Protein AF-A0A961KEZ0-F1 (afdb_monomer_lite)

Sequence (103 aa):
IHHGRDASGPTEAGQAYGRRVRRALGRLDTALAGLAPRLVLTATRAQLTALIAVRDAENFTLAAQRLGLSQPTVHRAVTQLESEAGRPLFHRMGKRMQPARAA

Foldseek 3Di:
DDPDDDPPDDDPVRVVVVVVVVVVLVVVCVVQVQLPNCCNPPPDPLLVLLVVLCQVVQALCSSCVVVVHDSVSSVVSPVVSCVSSVHHQWDDDDRGIHGDDDD

Secondary structure (DSSP, 8-state):
--------PPPHHHHHHHHHHHHHHHHHHHHHHHH-TTHHHH--HHHHHHHHHHHHHSSHHHHHHHHTS-HHHHHHHHHHHHHHHTS-SEEEETTEEEE-S--

Radius of gyration: 19.45 Å; chains: 1; bounding box: 61×30×45 Å

Structure (mmCIF, N/CA/C/O backbone):
data_AF-A0A961KEZ0-F1
#
_entry.id   AF-A0A961KEZ0-F1
#
loop_
_atom_site.group_PDB
_atom_site.id
_atom_site.type_symbol
_atom_site.label_atom_id
_atom_site.label_alt_id
_atom_site.label_comp_id
_atom_site.label_asym_id
_atom_site.label_entity_id
_atom_site.label_seq_id
_atom_site.pdbx_PDB_ins_code
_atom_site.Cartn_x
_atom_site.Cartn_y
_atom_site.Cartn_z
_atom_site.occupancy
_atom_site.B_iso_or_equiv
_atom_site.auth_seq_id
_atom_site.auth_comp_id
_atom_site.auth_asym_id
_atom_site.auth_atom_id
_atom_site.pdbx_PDB_model_num
ATOM 1 N N . ILE A 1 1 ? 39.141 -15.650 -32.666 1.00 52.81 1 ILE A N 1
ATOM 2 C CA . ILE A 1 1 ? 39.111 -14.251 -32.167 1.00 52.81 1 ILE A CA 1
ATOM 3 C C . ILE A 1 1 ? 38.208 -13.501 -33.152 1.00 52.81 1 ILE A C 1
ATOM 5 O O . ILE A 1 1 ? 38.595 -13.409 -34.301 1.00 52.81 1 ILE A O 1
ATOM 9 N N . HIS A 1 2 ? 36.924 -13.222 -32.920 1.00 43.59 2 HIS A N 1
ATOM 10 C CA . HIS A 1 2 ? 36.306 -12.433 -31.855 1.00 43.59 2 HIS A CA 1
ATOM 11 C C . HIS A 1 2 ? 34.846 -12.877 -31.616 1.00 43.59 2 HIS A C 1
ATOM 13 O O . HIS A 1 2 ? 34.032 -12.835 -32.533 1.00 43.59 2 HIS A O 1
ATOM 19 N N . HIS A 1 3 ? 34.496 -13.225 -30.376 1.00 50.06 3 HIS A N 1
ATOM 20 C CA . HIS A 1 3 ? 33.119 -13.102 -29.891 1.00 50.06 3 HIS A CA 1
ATOM 21 C C . HIS A 1 3 ? 32.912 -11.638 -29.500 1.00 50.06 3 HIS A C 1
ATOM 23 O O . HIS A 1 3 ? 33.542 -11.151 -28.563 1.00 50.06 3 HIS A O 1
ATOM 29 N N . GLY A 1 4 ? 32.114 -10.914 -30.280 1.00 53.59 4 GLY A N 1
ATOM 30 C CA . GLY A 1 4 ? 32.061 -9.458 -30.233 1.00 53.59 4 GLY A CA 1
ATOM 31 C C . GLY A 1 4 ? 30.644 -8.911 -30.227 1.00 53.59 4 GLY A C 1
ATOM 32 O O . GLY A 1 4 ? 30.249 -8.270 -31.188 1.00 53.59 4 GLY A O 1
ATOM 33 N N . ARG A 1 5 ? 29.970 -9.077 -29.082 1.00 57.88 5 ARG A N 1
ATOM 34 C CA . ARG A 1 5 ? 28.945 -8.161 -28.555 1.00 57.88 5 ARG A CA 1
ATOM 35 C C . ARG A 1 5 ? 27.572 -8.219 -29.249 1.00 57.88 5 ARG A C 1
ATOM 37 O O . ARG A 1 5 ? 27.212 -7.326 -30.009 1.00 57.88 5 ARG A O 1
ATOM 44 N N . ASP A 1 6 ? 26.759 -9.202 -28.857 1.00 55.81 6 ASP A N 1
ATOM 45 C CA . ASP A 1 6 ? 25.304 -9.118 -29.020 1.00 55.81 6 ASP A CA 1
ATOM 46 C C . ASP A 1 6 ? 24.817 -7.848 -28.313 1.00 55.81 6 ASP A C 1
ATOM 48 O O . ASP A 1 6 ? 24.987 -7.678 -27.099 1.00 55.81 6 ASP A O 1
ATOM 52 N N . ALA A 1 7 ? 24.274 -6.914 -29.092 1.00 60.69 7 ALA A N 1
ATOM 53 C CA . ALA A 1 7 ? 23.732 -5.650 -28.621 1.00 60.69 7 ALA A CA 1
ATOM 54 C C . ALA A 1 7 ? 22.597 -5.918 -27.620 1.00 6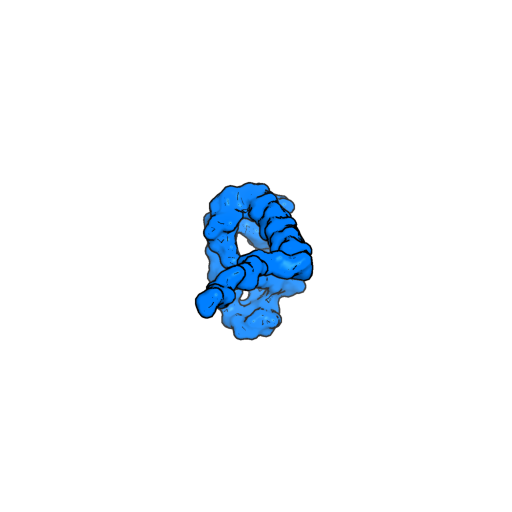0.69 7 ALA A C 1
ATOM 56 O O . ALA A 1 7 ? 21.439 -6.082 -27.991 1.00 60.69 7 ALA A O 1
ATOM 57 N N . SER A 1 8 ? 22.933 -5.989 -26.333 1.00 72.06 8 SER A N 1
ATOM 58 C CA . SER A 1 8 ? 21.979 -6.297 -25.267 1.00 72.06 8 SER A CA 1
ATOM 59 C C . SER A 1 8 ? 21.201 -5.039 -24.881 1.00 72.06 8 SER A C 1
ATOM 61 O O . SER A 1 8 ? 21.392 -4.459 -23.815 1.00 72.06 8 SER A O 1
ATOM 63 N N . GLY A 1 9 ? 20.352 -4.580 -25.800 1.00 77.00 9 GLY A N 1
ATOM 64 C CA . GLY A 1 9 ? 19.310 -3.592 -25.546 1.00 77.00 9 GLY A CA 1
ATOM 65 C C . GLY A 1 9 ? 17.959 -4.276 -25.298 1.00 77.00 9 GLY A C 1
ATOM 66 O O . GLY A 1 9 ? 17.746 -5.401 -25.754 1.00 77.00 9 GLY A O 1
ATOM 67 N N . PRO A 1 10 ? 17.017 -3.629 -24.586 1.00 84.06 10 PRO A N 1
ATOM 68 C CA . PRO A 1 10 ? 15.671 -4.165 -24.441 1.00 84.06 10 PRO A CA 1
ATOM 69 C C . PRO A 1 10 ? 15.018 -4.339 -25.815 1.00 84.06 10 PRO A C 1
ATOM 71 O O . PRO A 1 10 ? 15.058 -3.434 -26.656 1.00 84.06 10 PRO A O 1
ATOM 74 N N . THR A 1 11 ? 14.371 -5.490 -26.007 1.00 94.38 11 THR A N 1
ATOM 75 C CA . THR A 1 11 ? 13.565 -5.790 -27.197 1.00 94.38 11 THR A CA 1
ATOM 76 C C . THR A 1 11 ? 12.479 -4.732 -27.403 1.00 94.38 11 THR A C 1
ATOM 78 O O . THR A 1 11 ? 12.108 -4.014 -26.471 1.00 94.38 11 THR A O 1
ATOM 81 N N . GLU A 1 12 ? 11.903 -4.654 -28.601 1.00 90.56 12 GLU A N 1
ATOM 82 C CA . GLU A 1 12 ? 10.782 -3.747 -28.879 1.00 90.56 12 GLU A CA 1
ATOM 83 C C . GLU A 1 12 ? 9.617 -3.942 -27.887 1.00 90.56 12 GLU A C 1
ATOM 85 O O . GLU A 1 12 ? 9.085 -2.972 -27.335 1.00 90.56 12 GLU A O 1
ATOM 90 N N . ALA A 1 13 ? 9.289 -5.201 -27.570 1.00 91.94 13 ALA A N 1
ATOM 91 C CA . ALA A 1 13 ? 8.306 -5.552 -26.549 1.00 91.94 13 ALA A CA 1
ATOM 92 C C . ALA A 1 13 ? 8.717 -5.050 -25.153 1.00 91.94 13 ALA A C 1
ATOM 94 O O . ALA A 1 13 ? 7.898 -4.466 -24.438 1.00 91.94 13 ALA A O 1
ATOM 95 N N . GLY A 1 14 ? 9.993 -5.203 -24.780 1.00 94.12 14 GLY A N 1
ATOM 96 C CA . GLY A 1 14 ? 10.543 -4.677 -23.529 1.00 94.12 14 GLY A CA 1
ATOM 97 C C . GLY A 1 14 ? 10.449 -3.151 -23.438 1.00 94.12 14 GLY A C 1
ATOM 98 O O . GLY A 1 14 ? 10.048 -2.610 -22.407 1.00 94.12 14 GLY A O 1
ATOM 99 N N . GLN A 1 15 ? 10.720 -2.440 -24.533 1.00 95.69 15 GLN A N 1
ATOM 100 C CA . GLN A 1 15 ? 10.569 -0.986 -24.600 1.00 95.69 15 GLN A CA 1
ATOM 101 C C . GLN A 1 15 ? 9.100 -0.559 -24.494 1.00 95.69 15 GLN A C 1
ATOM 103 O O . GLN A 1 15 ? 8.779 0.376 -23.756 1.00 95.69 15 GLN A O 1
ATOM 108 N N . ALA A 1 16 ? 8.193 -1.248 -25.192 1.00 94.88 16 ALA A N 1
ATOM 109 C CA . ALA A 1 16 ? 6.758 -0.989 -25.121 1.00 94.88 16 ALA A CA 1
ATOM 110 C C . ALA A 1 16 ? 6.207 -1.218 -23.705 1.00 94.88 16 ALA A C 1
ATOM 112 O O . ALA A 1 16 ? 5.468 -0.375 -23.184 1.00 94.88 16 ALA A O 1
ATOM 113 N N . TYR A 1 17 ? 6.611 -2.309 -23.053 1.00 95.56 17 TYR A N 1
ATOM 114 C CA . TYR A 1 17 ? 6.258 -2.588 -21.665 1.00 95.56 17 TYR A CA 1
ATOM 115 C C . TYR A 1 17 ? 6.834 -1.531 -20.715 1.00 95.56 17 TYR A C 1
ATOM 117 O O . TYR A 1 17 ? 6.096 -0.948 -19.921 1.00 95.56 17 TYR A O 1
ATOM 125 N N . GLY A 1 18 ? 8.111 -1.172 -20.866 1.00 96.50 18 GLY A N 1
ATOM 126 C CA . GLY A 1 18 ? 8.756 -0.127 -20.068 1.00 96.50 18 GLY A CA 1
ATOM 127 C C . GLY A 1 18 ? 8.095 1.251 -20.211 1.00 96.50 18 GLY A C 1
ATOM 128 O O . GLY A 1 18 ? 7.995 1.992 -19.231 1.00 96.50 18 GLY A O 1
ATOM 129 N N . ARG A 1 19 ? 7.589 1.607 -21.403 1.00 96.81 19 ARG A N 1
ATOM 130 C CA . ARG A 1 19 ? 6.763 2.818 -21.595 1.00 96.81 19 ARG A CA 1
ATOM 131 C C . ARG A 1 19 ? 5.439 2.724 -20.832 1.00 96.81 19 ARG A C 1
ATOM 133 O O . ARG A 1 19 ? 5.031 3.698 -20.202 1.00 96.81 19 ARG A O 1
ATOM 140 N N . ARG A 1 20 ? 4.772 1.563 -20.856 1.00 96.81 20 ARG A N 1
ATOM 141 C CA . ARG A 1 20 ? 3.511 1.344 -20.124 1.00 96.81 20 ARG A CA 1
ATOM 142 C C . ARG A 1 20 ? 3.704 1.438 -18.611 1.00 96.81 20 ARG A C 1
ATOM 144 O O . ARG A 1 20 ? 2.912 2.129 -17.973 1.00 96.81 20 ARG A O 1
ATOM 151 N N . VAL A 1 21 ? 4.749 0.811 -18.067 1.00 96.81 21 VAL A N 1
ATOM 152 C CA . VAL A 1 21 ? 5.071 0.844 -16.630 1.00 96.81 21 VAL A CA 1
ATOM 153 C C . VAL A 1 21 ? 5.405 2.264 -16.179 1.00 96.81 21 VAL A C 1
ATOM 155 O O . VAL A 1 21 ? 4.778 2.749 -15.244 1.00 96.81 21 VAL A O 1
ATOM 158 N N . ARG A 1 22 ? 6.292 2.982 -16.886 1.00 96.81 22 ARG A N 1
ATOM 159 C CA . ARG A 1 22 ? 6.601 4.390 -16.562 1.00 96.81 22 ARG A CA 1
ATOM 160 C C . ARG A 1 22 ? 5.360 5.274 -16.561 1.00 96.81 22 ARG A C 1
ATOM 162 O O . ARG A 1 22 ? 5.181 6.083 -15.662 1.00 96.81 22 ARG A O 1
ATOM 169 N N . ARG A 1 23 ? 4.467 5.090 -17.536 1.00 97.12 23 ARG A N 1
ATOM 170 C CA . ARG A 1 23 ? 3.201 5.829 -17.589 1.00 97.12 23 ARG A CA 1
ATOM 171 C C . ARG A 1 23 ? 2.269 5.475 -16.425 1.00 97.12 23 ARG A C 1
ATOM 173 O O . ARG A 1 23 ? 1.527 6.336 -15.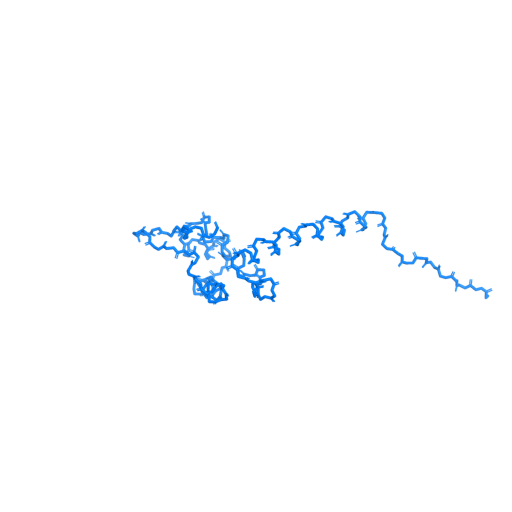970 1.00 97.12 23 ARG A O 1
ATOM 180 N N . ALA A 1 24 ? 2.249 4.221 -15.977 1.00 95.50 24 ALA A N 1
ATOM 181 C CA . ALA A 1 24 ? 1.462 3.812 -14.815 1.00 95.50 24 ALA A CA 1
ATOM 182 C C . ALA A 1 24 ? 2.009 4.438 -13.523 1.00 95.50 24 ALA A C 1
ATOM 184 O O . ALA A 1 24 ? 1.234 5.032 -12.779 1.00 95.50 24 ALA A O 1
ATOM 185 N N . LEU A 1 25 ? 3.329 4.381 -13.319 1.00 94.75 25 LEU A N 1
ATOM 186 C CA . LEU A 1 25 ? 3.996 5.017 -12.180 1.00 94.75 25 LEU A CA 1
ATOM 187 C C . LEU A 1 25 ? 3.786 6.534 -12.182 1.00 94.75 25 LEU A C 1
ATOM 189 O O . LEU A 1 25 ? 3.323 7.064 -11.189 1.00 94.75 25 LEU A O 1
ATOM 193 N N . GLY A 1 26 ? 3.944 7.217 -13.321 1.00 96.00 26 GLY A N 1
ATOM 194 C CA . GLY A 1 26 ? 3.715 8.667 -13.391 1.00 96.00 26 GLY A CA 1
ATOM 195 C C . GLY A 1 26 ? 2.286 9.100 -13.023 1.00 96.00 26 GLY A C 1
ATOM 196 O O . GLY A 1 26 ? 2.083 10.178 -12.464 1.00 96.00 26 GLY A O 1
ATOM 197 N N . ARG A 1 27 ? 1.276 8.256 -13.289 1.00 95.12 27 ARG A N 1
ATOM 198 C CA . ARG A 1 27 ? -0.101 8.502 -12.817 1.00 95.12 27 ARG A CA 1
ATOM 199 C C . ARG A 1 27 ? -0.227 8.335 -11.308 1.00 95.12 27 ARG A C 1
ATOM 201 O O . ARG A 1 27 ? -0.922 9.128 -10.681 1.00 95.12 27 ARG A O 1
ATOM 208 N N . LEU A 1 28 ? 0.425 7.316 -10.750 1.00 93.62 28 LEU A N 1
ATOM 209 C CA . LEU A 1 28 ? 0.474 7.104 -9.309 1.00 93.62 28 LEU A CA 1
ATOM 210 C C . LEU A 1 28 ? 1.187 8.275 -8.622 1.00 93.62 28 LEU A C 1
ATOM 212 O O . LEU A 1 28 ? 0.627 8.845 -7.696 1.00 93.62 28 LEU A O 1
ATOM 216 N N . ASP A 1 29 ? 2.341 8.698 -9.136 1.00 95.44 29 ASP A N 1
ATOM 217 C CA . ASP A 1 29 ? 3.123 9.815 -8.598 1.00 95.44 29 ASP A CA 1
ATOM 218 C C . ASP A 1 29 ? 2.311 11.111 -8.587 1.00 95.44 29 ASP A C 1
ATOM 220 O O . ASP A 1 29 ? 2.290 11.820 -7.587 1.00 95.44 29 ASP A O 1
ATOM 224 N N . THR A 1 30 ? 1.578 11.392 -9.670 1.00 95.56 30 THR A N 1
ATOM 225 C CA . THR A 1 30 ? 0.709 12.576 -9.760 1.00 95.56 30 THR A CA 1
ATOM 226 C C . THR A 1 30 ? -0.400 12.535 -8.703 1.00 95.56 30 THR A C 1
ATOM 228 O O . THR A 1 30 ? -0.635 13.529 -8.017 1.00 95.56 30 THR A O 1
ATOM 231 N N . ALA A 1 31 ? -1.066 11.388 -8.536 1.00 92.38 31 ALA A N 1
ATOM 232 C CA . ALA A 1 31 ? -2.123 11.226 -7.537 1.00 92.38 31 ALA A CA 1
ATOM 233 C C . ALA A 1 31 ? -1.583 11.326 -6.098 1.00 92.38 31 ALA A C 1
ATOM 235 O O . ALA A 1 31 ? -2.171 12.005 -5.258 1.00 92.38 31 ALA A O 1
ATOM 236 N N . LEU A 1 32 ? -0.443 10.688 -5.816 1.00 94.00 32 LEU A N 1
ATOM 237 C CA . LEU A 1 32 ? 0.194 10.723 -4.500 1.00 94.00 32 LEU A CA 1
ATOM 238 C C . LEU A 1 32 ? 0.709 12.123 -4.160 1.00 94.00 32 LEU A C 1
ATOM 240 O O . LEU A 1 32 ? 0.471 12.591 -3.051 1.00 94.00 32 LEU A O 1
ATOM 244 N N . ALA A 1 33 ? 1.340 12.822 -5.107 1.00 93.38 33 ALA A N 1
ATOM 245 C CA . ALA A 1 33 ? 1.808 14.192 -4.910 1.00 93.38 33 ALA A CA 1
ATOM 246 C C . ALA A 1 33 ? 0.658 15.166 -4.610 1.00 93.38 33 ALA A C 1
ATOM 248 O O . ALA A 1 33 ? 0.826 16.053 -3.773 1.00 93.38 33 ALA A O 1
ATOM 249 N N . GLY A 1 34 ? -0.511 14.972 -5.236 1.00 90.56 34 GLY A N 1
ATOM 250 C CA . GLY A 1 34 ? -1.721 15.747 -4.945 1.00 90.56 34 GLY A CA 1
ATOM 251 C C . GLY A 1 34 ? -2.237 15.569 -3.510 1.00 90.56 34 GLY A C 1
ATOM 252 O O . GLY A 1 34 ? -2.777 16.507 -2.926 1.00 90.56 34 GLY A O 1
ATOM 253 N N . LEU A 1 35 ? -2.021 14.393 -2.909 1.00 89.38 35 LEU A N 1
ATOM 254 C CA . LEU A 1 35 ? -2.351 14.120 -1.506 1.00 89.38 35 LEU A CA 1
ATOM 255 C C . LEU A 1 35 ? -1.268 14.633 -0.548 1.00 89.38 35 LEU A C 1
ATOM 257 O O . LEU A 1 35 ? -1.564 15.374 0.392 1.00 89.38 35 LEU A O 1
ATOM 261 N N . ALA A 1 36 ? -0.021 14.221 -0.762 1.00 92.06 36 ALA A N 1
ATOM 262 C CA . ALA A 1 36 ? 1.149 14.696 -0.036 1.00 92.06 36 ALA A CA 1
ATOM 263 C C . ALA A 1 36 ? 2.429 14.353 -0.825 1.00 92.06 36 ALA A C 1
ATOM 265 O O . ALA A 1 36 ? 2.663 13.175 -1.100 1.00 92.06 36 ALA A O 1
ATOM 266 N N . PRO A 1 37 ? 3.331 15.318 -1.099 1.00 91.94 37 PRO A N 1
ATOM 267 C CA . PRO A 1 37 ? 4.549 15.076 -1.883 1.00 91.94 37 PRO A CA 1
ATOM 268 C C . PRO A 1 37 ? 5.420 13.918 -1.377 1.00 91.94 37 PRO A C 1
ATOM 270 O O . PRO A 1 37 ? 6.026 13.202 -2.169 1.00 91.94 37 PRO A O 1
ATOM 273 N N . ARG A 1 38 ? 5.451 13.693 -0.057 1.00 91.88 38 ARG A N 1
ATOM 274 C CA . ARG A 1 38 ? 6.245 12.618 0.553 1.00 91.88 38 ARG A CA 1
ATOM 275 C C . ARG A 1 38 ? 5.756 11.213 0.189 1.00 91.88 38 ARG A C 1
ATOM 277 O O . ARG A 1 38 ? 6.576 10.308 0.111 1.00 91.88 38 ARG A O 1
ATOM 284 N N . LEU A 1 39 ? 4.461 11.043 -0.102 1.00 94.19 39 LEU A N 1
ATOM 285 C CA . LEU A 1 39 ? 3.876 9.739 -0.426 1.00 94.19 39 LEU A CA 1
ATOM 286 C C . LEU A 1 39 ? 4.461 9.128 -1.699 1.00 94.19 39 LEU A C 1
ATOM 288 O O . LEU A 1 39 ? 4.520 7.909 -1.800 1.00 94.19 39 LEU A O 1
ATOM 292 N N . VAL A 1 40 ? 4.942 9.951 -2.636 1.00 95.00 40 VAL A N 1
ATOM 293 C CA . VAL A 1 40 ? 5.665 9.483 -3.832 1.00 95.00 40 VAL A CA 1
ATOM 294 C C . VAL A 1 40 ? 6.887 8.634 -3.451 1.00 95.00 40 VAL A C 1
ATOM 296 O O . VAL A 1 40 ? 7.255 7.714 -4.173 1.00 95.00 40 VAL A O 1
ATOM 299 N N . LEU A 1 41 ? 7.506 8.925 -2.303 1.00 93.81 41 LEU A N 1
ATOM 300 C CA . LEU A 1 41 ? 8.725 8.268 -1.834 1.00 93.81 41 LEU A CA 1
ATOM 301 C C . LEU A 1 41 ? 8.466 7.198 -0.767 1.00 93.81 41 LEU A C 1
ATOM 303 O O . LEU A 1 41 ? 9.298 6.311 -0.589 1.00 93.81 41 LEU A O 1
ATOM 307 N N . THR A 1 42 ? 7.354 7.292 -0.037 1.00 94.69 42 THR A N 1
ATOM 308 C CA . THR A 1 42 ? 7.113 6.477 1.163 1.00 94.69 42 THR A CA 1
ATOM 309 C C . THR A 1 42 ? 6.000 5.447 0.996 1.00 94.69 42 THR A C 1
ATOM 311 O O . THR A 1 42 ? 6.048 4.400 1.643 1.00 94.69 42 THR A O 1
ATOM 314 N N . ALA A 1 43 ? 5.040 5.678 0.091 1.00 95.38 43 ALA A N 1
ATOM 315 C CA . ALA A 1 43 ? 3.910 4.777 -0.079 1.00 95.38 43 ALA A CA 1
ATOM 316 C C . ALA A 1 43 ? 4.356 3.415 -0.629 1.00 95.38 43 ALA A C 1
ATOM 318 O O . ALA A 1 43 ? 4.935 3.284 -1.708 1.00 95.38 43 ALA A O 1
ATOM 319 N N . THR A 1 44 ? 4.016 2.361 0.101 1.00 95.69 44 THR A N 1
ATOM 320 C CA . THR A 1 44 ? 4.336 0.982 -0.265 1.00 95.69 44 THR A CA 1
ATOM 321 C C . THR A 1 44 ? 3.157 0.296 -0.945 1.00 95.69 44 THR A C 1
ATOM 323 O O . THR A 1 44 ? 1.985 0.583 -0.684 1.00 95.69 44 THR A O 1
ATOM 326 N N . ARG A 1 45 ? 3.451 -0.728 -1.756 1.00 95.56 45 ARG A N 1
ATOM 327 C CA . ARG A 1 45 ? 2.421 -1.598 -2.346 1.00 95.56 45 ARG A CA 1
ATOM 328 C C . ARG A 1 45 ? 1.464 -2.159 -1.289 1.00 95.56 45 ARG A C 1
ATOM 330 O O . ARG A 1 45 ? 0.267 -2.239 -1.553 1.00 95.56 45 ARG A O 1
ATOM 337 N N . ALA A 1 46 ? 1.969 -2.552 -0.119 1.00 96.00 46 ALA A N 1
ATOM 338 C CA . ALA A 1 46 ? 1.150 -3.117 0.950 1.00 96.00 46 ALA A CA 1
ATOM 339 C C . ALA A 1 46 ? 0.130 -2.100 1.488 1.00 96.00 46 ALA A C 1
ATOM 341 O O . ALA A 1 46 ? -1.044 -2.435 1.628 1.00 96.00 46 ALA A O 1
ATOM 342 N N . GLN A 1 47 ? 0.553 -0.853 1.712 1.00 96.62 47 GLN A N 1
ATOM 343 C CA . GLN A 1 47 ? -0.327 0.229 2.163 1.00 96.62 47 GLN A CA 1
ATOM 344 C C . GLN A 1 47 ? -1.385 0.579 1.110 1.00 96.62 47 GLN A C 1
ATOM 346 O O . GLN A 1 47 ? -2.565 0.661 1.440 1.00 96.62 47 GLN A O 1
ATOM 351 N N . LEU A 1 48 ? -0.999 0.698 -0.165 1.00 96.00 48 LEU A N 1
ATOM 352 C CA . LEU A 1 48 ? -1.942 0.968 -1.259 1.00 96.00 48 LEU A CA 1
ATOM 353 C C . LEU A 1 48 ? -2.942 -0.182 -1.456 1.00 96.00 48 LEU A C 1
ATOM 355 O O . LEU A 1 48 ? -4.126 0.048 -1.687 1.00 96.00 48 LEU A O 1
ATOM 359 N N . THR A 1 49 ? -2.486 -1.428 -1.313 1.00 97.44 49 THR A N 1
ATOM 360 C CA . THR A 1 49 ? -3.355 -2.613 -1.392 1.00 97.44 49 THR A CA 1
ATOM 361 C C . THR A 1 49 ? -4.352 -2.641 -0.231 1.00 97.44 49 THR A C 1
ATOM 363 O O . THR A 1 49 ? -5.537 -2.891 -0.444 1.00 97.44 49 THR A O 1
ATOM 366 N N . ALA A 1 50 ? -3.897 -2.341 0.990 1.00 97.44 50 ALA A N 1
ATOM 367 C CA . ALA A 1 50 ? -4.760 -2.230 2.163 1.00 97.44 50 ALA A CA 1
ATOM 368 C C . ALA A 1 50 ? -5.795 -1.105 2.003 1.00 97.44 50 ALA A C 1
ATOM 370 O O . ALA A 1 50 ? -6.975 -1.328 2.263 1.00 97.44 50 ALA A O 1
ATOM 371 N N . LEU A 1 51 ? -5.372 0.066 1.514 1.00 95.69 51 LEU A N 1
ATOM 372 C CA . LEU A 1 51 ? -6.243 1.203 1.212 1.00 95.69 51 LEU A CA 1
ATOM 373 C C . LEU A 1 51 ? -7.374 0.799 0.252 1.00 95.69 51 LEU A C 1
ATOM 375 O O . LEU A 1 51 ? -8.543 1.024 0.558 1.00 95.69 51 LEU A O 1
ATOM 379 N N . ILE A 1 52 ? -7.038 0.164 -0.877 1.00 96.25 52 ILE A N 1
ATOM 380 C CA . ILE A 1 52 ? -8.018 -0.300 -1.872 1.00 96.25 52 ILE A CA 1
ATOM 381 C C . ILE A 1 52 ? -8.988 -1.306 -1.244 1.00 96.25 52 ILE A C 1
ATOM 383 O O . ILE A 1 52 ? -10.201 -1.132 -1.336 1.00 96.25 52 ILE A O 1
ATOM 387 N N . ALA A 1 53 ? -8.472 -2.316 -0.538 1.00 97.19 53 ALA A N 1
ATOM 388 C CA . ALA A 1 53 ? -9.305 -3.346 0.077 1.00 97.19 53 ALA A CA 1
ATOM 389 C C . ALA A 1 53 ? -10.285 -2.770 1.110 1.00 97.19 53 ALA A C 1
ATOM 391 O O . ALA A 1 53 ? -11.440 -3.191 1.168 1.00 97.19 53 ALA A O 1
ATOM 392 N N . VAL A 1 54 ? -9.841 -1.801 1.912 1.00 96.44 54 VAL A N 1
ATOM 393 C CA . VAL A 1 54 ? -10.676 -1.121 2.908 1.00 96.44 54 VAL A CA 1
ATOM 394 C C . VAL A 1 54 ? -11.718 -0.231 2.242 1.00 96.44 54 VAL A C 1
ATOM 396 O O . VAL A 1 54 ? -12.872 -0.251 2.665 1.00 96.44 54 VAL A O 1
ATOM 399 N N . ARG A 1 55 ? -11.356 0.488 1.174 1.00 95.56 55 ARG A N 1
ATOM 400 C CA . ARG A 1 55 ? -12.307 1.269 0.373 1.00 95.56 55 ARG A CA 1
ATOM 401 C C . ARG A 1 55 ? -13.391 0.379 -0.236 1.00 95.56 55 ARG A C 1
ATOM 403 O O . ARG A 1 55 ? -14.557 0.744 -0.185 1.00 95.56 55 ARG A O 1
ATOM 410 N N . ASP A 1 56 ? -13.022 -0.778 -0.778 1.00 95.62 56 ASP A N 1
ATOM 411 C CA . ASP A 1 56 ? -13.956 -1.692 -1.451 1.00 95.62 56 ASP A CA 1
ATOM 412 C C . ASP A 1 56 ? -14.801 -2.530 -0.479 1.00 95.62 56 ASP A C 1
ATOM 414 O O . ASP A 1 56 ? -15.831 -3.093 -0.856 1.00 95.62 56 ASP A O 1
ATOM 418 N N . ALA A 1 57 ? -14.338 -2.710 0.757 1.00 95.19 57 ALA A N 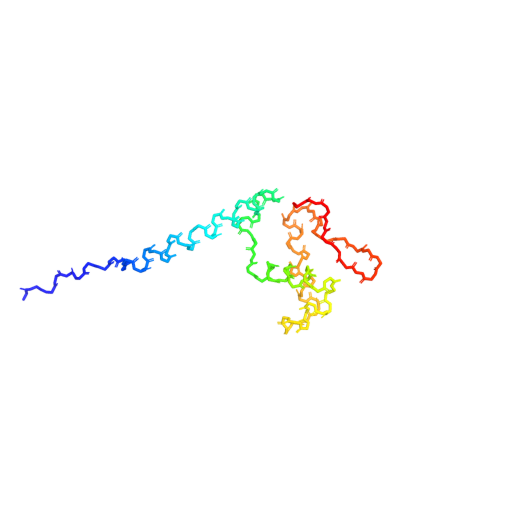1
ATOM 419 C CA . ALA A 1 57 ? -15.053 -3.457 1.790 1.00 95.19 57 ALA A CA 1
ATOM 420 C C . ALA A 1 57 ? -15.862 -2.554 2.729 1.00 95.19 57 ALA A C 1
ATOM 422 O O . ALA A 1 57 ? -16.757 -3.045 3.415 1.00 95.19 57 ALA A O 1
ATOM 423 N N . GLU A 1 58 ? -15.497 -1.272 2.822 1.00 94.69 58 GLU A N 1
ATOM 424 C CA . GLU A 1 58 ? -15.990 -0.300 3.807 1.00 94.69 58 GLU A CA 1
ATOM 425 C C . GLU A 1 58 ? -15.903 -0.799 5.266 1.00 94.69 58 GLU A C 1
ATOM 427 O O . GLU A 1 58 ? -16.607 -0.320 6.162 1.00 94.69 58 GLU A O 1
ATOM 432 N N . ASN A 1 59 ? -15.041 -1.793 5.508 1.00 93.69 59 ASN A N 1
ATOM 433 C CA . ASN A 1 59 ? -14.892 -2.511 6.767 1.00 93.69 59 ASN A CA 1
ATOM 434 C C . ASN A 1 59 ? -13.501 -3.169 6.844 1.00 93.69 59 ASN A C 1
ATOM 436 O O . ASN A 1 59 ? -13.150 -4.000 6.004 1.00 93.69 59 ASN A O 1
ATOM 440 N N . PHE A 1 60 ? -12.723 -2.841 7.882 1.00 95.00 60 PHE A N 1
ATOM 441 C CA . PHE A 1 60 ? -11.372 -3.383 8.087 1.00 95.00 60 PHE A CA 1
ATOM 442 C C . PHE A 1 60 ? -11.325 -4.904 8.253 1.00 95.00 60 PHE A C 1
ATOM 444 O O . PHE A 1 60 ? -10.393 -5.538 7.766 1.00 95.00 60 PHE A O 1
ATOM 451 N N . THR A 1 61 ? -12.298 -5.498 8.943 1.00 96.19 61 THR A N 1
ATOM 452 C CA . THR A 1 61 ? -12.349 -6.947 9.167 1.00 96.19 61 THR A CA 1
ATOM 453 C C . THR A 1 61 ? -12.577 -7.678 7.847 1.00 96.19 61 THR A C 1
ATOM 455 O O . THR A 1 61 ? -11.845 -8.613 7.532 1.00 96.19 61 THR A O 1
ATOM 458 N N . LEU A 1 62 ? -13.526 -7.208 7.031 1.00 96.81 62 LEU A N 1
ATOM 459 C CA . LEU A 1 62 ? -13.784 -7.785 5.710 1.00 96.81 62 LEU A CA 1
ATOM 460 C C . LEU A 1 62 ? -12.602 -7.564 4.751 1.00 96.81 62 LEU A C 1
ATOM 462 O O . LEU A 1 62 ? -12.233 -8.472 4.010 1.00 96.81 62 LEU A O 1
ATOM 466 N N . ALA A 1 63 ? -11.968 -6.389 4.786 1.00 97.56 63 ALA A N 1
ATOM 467 C CA . ALA A 1 63 ? -10.758 -6.120 4.009 1.00 97.56 63 ALA A CA 1
ATOM 468 C C . ALA A 1 63 ? -9.612 -7.073 4.385 1.00 97.56 63 ALA A C 1
ATOM 470 O O . ALA A 1 63 ? -8.957 -7.631 3.509 1.00 97.56 63 ALA A O 1
ATOM 471 N N . ALA A 1 64 ? -9.400 -7.307 5.681 1.00 98.00 64 ALA A N 1
ATOM 472 C CA . ALA A 1 64 ? -8.384 -8.228 6.176 1.00 98.00 64 ALA A CA 1
ATOM 473 C C . ALA A 1 64 ? -8.643 -9.673 5.736 1.00 98.00 64 ALA A C 1
ATOM 475 O O . ALA A 1 64 ? -7.728 -10.326 5.242 1.00 98.00 64 ALA A O 1
ATOM 476 N N . GLN A 1 65 ? -9.898 -10.128 5.801 1.00 98.12 65 GLN A N 1
ATOM 477 C CA . GLN A 1 65 ? -10.298 -11.436 5.277 1.00 98.12 65 GLN A CA 1
ATOM 478 C C . GLN A 1 65 ? -10.017 -11.564 3.773 1.00 98.12 65 GLN A C 1
ATOM 480 O O . GLN A 1 65 ? -9.417 -12.550 3.354 1.00 98.12 65 GLN A O 1
ATOM 485 N N . ARG A 1 66 ? -10.375 -10.553 2.965 1.00 97.62 66 ARG A N 1
ATOM 486 C CA . ARG A 1 66 ? -10.107 -10.540 1.512 1.00 97.62 66 ARG A CA 1
ATOM 487 C C . ARG A 1 66 ? -8.615 -10.584 1.178 1.00 97.62 66 ARG A C 1
ATOM 489 O O . ARG A 1 66 ? -8.244 -11.133 0.147 1.00 97.62 66 ARG A O 1
ATOM 496 N N . LEU A 1 67 ? -7.773 -10.003 2.031 1.00 97.88 67 LEU A N 1
ATOM 497 C CA . LEU A 1 67 ? -6.320 -9.987 1.855 1.00 97.88 67 LEU A CA 1
ATOM 498 C C . LEU A 1 67 ? -5.609 -11.198 2.479 1.00 97.88 67 LEU A C 1
ATOM 500 O O . LEU A 1 67 ? -4.402 -11.329 2.298 1.00 97.88 67 LEU A O 1
ATOM 504 N N . GLY A 1 68 ? -6.314 -12.060 3.221 1.00 98.12 68 GLY A N 1
ATOM 505 C CA . GLY A 1 68 ? -5.687 -13.142 3.988 1.00 98.12 68 GLY A CA 1
ATOM 506 C C . GLY A 1 68 ? -4.763 -12.631 5.102 1.00 98.12 68 GLY A C 1
ATOM 507 O O . GLY A 1 68 ? -3.760 -13.264 5.419 1.00 98.12 68 GLY A O 1
ATOM 508 N N . LEU A 1 69 ? -5.068 -11.462 5.672 1.00 98.06 69 LEU A N 1
ATOM 509 C CA . LEU A 1 69 ? -4.275 -10.796 6.708 1.00 98.06 69 LEU A CA 1
ATOM 510 C C . LEU A 1 69 ? -5.071 -10.648 8.008 1.00 98.06 69 LEU A C 1
ATOM 512 O O . LEU A 1 69 ? -6.292 -10.785 8.042 1.00 98.06 69 LEU A O 1
ATOM 516 N N . SER A 1 70 ? -4.375 -10.300 9.091 1.00 98.25 70 SER A N 1
ATOM 517 C CA . SER A 1 70 ? -5.034 -9.888 10.332 1.00 98.25 70 SER A CA 1
ATOM 518 C C . SER A 1 70 ? -5.604 -8.467 10.210 1.00 98.25 70 SER A C 1
ATOM 520 O O . SER A 1 70 ? -5.022 -7.605 9.541 1.00 98.25 70 SER A O 1
ATOM 522 N N . GLN A 1 71 ? -6.716 -8.182 10.898 1.00 97.62 71 GLN A N 1
ATOM 523 C CA . GLN A 1 71 ? -7.274 -6.825 10.952 1.00 97.62 71 GLN A CA 1
ATOM 524 C C . GLN A 1 71 ? -6.256 -5.783 11.471 1.00 97.62 71 GLN A C 1
ATOM 526 O O . GLN A 1 71 ? -6.143 -4.732 10.835 1.00 97.62 71 GLN A O 1
ATOM 531 N N . PRO A 1 72 ? -5.466 -6.034 12.542 1.00 98.00 72 PRO A N 1
ATOM 532 C CA . PRO A 1 72 ? -4.420 -5.104 12.977 1.00 98.00 72 PRO A CA 1
ATOM 533 C C . PRO A 1 72 ? -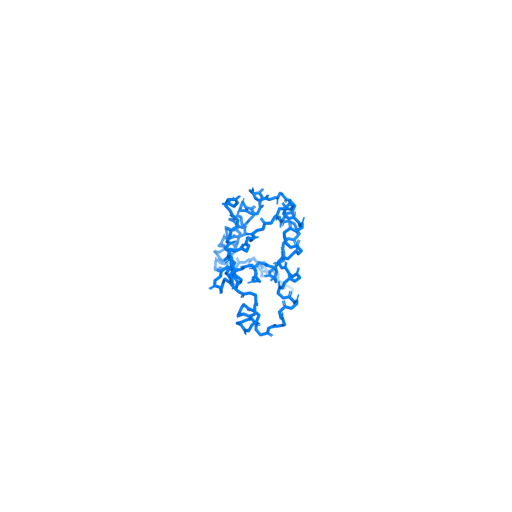3.371 -4.795 11.902 1.00 98.00 72 PRO A C 1
ATOM 535 O O . PRO A 1 72 ? -2.903 -3.661 11.821 1.00 98.00 72 PRO A O 1
ATOM 538 N N . THR A 1 73 ? -3.019 -5.770 11.057 1.00 97.94 73 THR A N 1
ATOM 539 C CA . THR A 1 73 ? -2.072 -5.569 9.947 1.00 97.94 73 THR A CA 1
ATOM 540 C C . THR A 1 73 ? -2.621 -4.574 8.928 1.00 97.94 73 THR A C 1
ATOM 542 O O . THR A 1 73 ? -1.930 -3.622 8.568 1.00 97.94 73 THR A O 1
ATOM 545 N N . VAL A 1 74 ? -3.872 -4.761 8.493 1.00 97.88 74 VAL A N 1
ATOM 546 C CA . VAL A 1 74 ? -4.524 -3.856 7.531 1.00 97.88 74 VAL A CA 1
ATOM 547 C C . VAL A 1 74 ? -4.716 -2.469 8.137 1.00 97.88 74 VAL A C 1
ATOM 549 O O . VAL A 1 74 ? -4.415 -1.471 7.486 1.00 97.88 74 VAL A O 1
ATOM 552 N N . HIS A 1 75 ? -5.151 -2.399 9.398 1.00 96.69 75 HIS A N 1
ATOM 553 C CA . HIS A 1 75 ? -5.303 -1.132 10.107 1.00 96.69 75 HIS A CA 1
ATOM 554 C C . HIS A 1 75 ? -3.977 -0.369 10.181 1.00 96.69 75 HIS A C 1
ATOM 556 O O . HIS A 1 75 ? -3.923 0.795 9.802 1.00 96.69 75 HIS A O 1
ATOM 562 N N . ARG A 1 76 ? -2.886 -1.026 10.601 1.00 97.62 76 ARG A N 1
ATOM 563 C CA . ARG A 1 76 ? -1.556 -0.402 10.675 1.00 97.62 76 ARG A CA 1
ATOM 564 C C . ARG A 1 76 ? -1.106 0.144 9.322 1.00 97.62 76 ARG A C 1
ATOM 566 O O . ARG A 1 76 ? -0.595 1.257 9.274 1.00 97.62 76 ARG A O 1
ATOM 573 N N . ALA A 1 77 ? -1.303 -0.619 8.248 1.00 97.62 77 ALA A N 1
ATOM 574 C CA . ALA A 1 77 ? -0.929 -0.192 6.906 1.00 97.62 77 ALA A CA 1
ATOM 575 C C . ALA A 1 77 ? -1.678 1.089 6.489 1.00 97.62 77 ALA A C 1
ATOM 577 O O . ALA A 1 77 ? -1.058 2.029 5.998 1.00 97.62 77 ALA A O 1
ATOM 578 N N . VAL A 1 78 ? -2.988 1.166 6.747 1.00 96.44 78 VAL A N 1
ATOM 579 C CA . VAL A 1 78 ? -3.780 2.372 6.459 1.00 96.44 78 VAL A CA 1
ATOM 580 C C . VAL A 1 78 ? -3.356 3.545 7.345 1.00 96.44 78 VAL A C 1
ATOM 582 O O . VAL A 1 78 ? -3.093 4.621 6.822 1.00 96.44 78 VAL A O 1
ATOM 585 N N . THR A 1 79 ? -3.201 3.348 8.657 1.00 95.56 79 THR A N 1
ATOM 586 C CA . THR A 1 79 ? -2.812 4.431 9.578 1.00 95.56 79 THR A CA 1
ATOM 587 C C . THR A 1 79 ? -1.419 4.991 9.275 1.00 95.56 79 THR A C 1
ATOM 589 O O . THR A 1 79 ? -1.202 6.194 9.394 1.00 95.56 79 THR A O 1
ATOM 592 N N . GLN A 1 80 ? -0.464 4.153 8.859 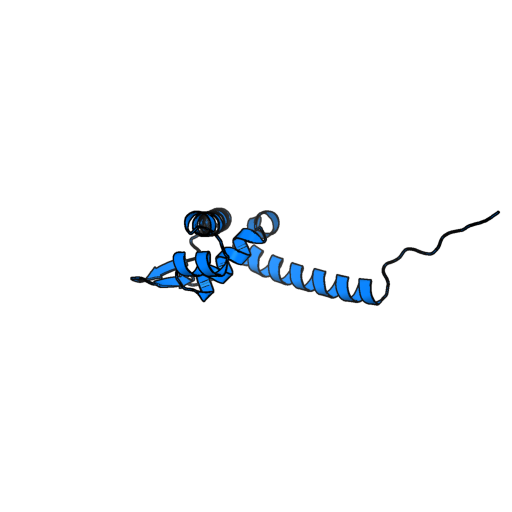1.00 95.62 80 GLN A N 1
ATOM 593 C CA . GLN A 1 80 ? 0.850 4.633 8.413 1.00 95.62 80 GLN A CA 1
ATOM 594 C C . GLN A 1 80 ? 0.727 5.506 7.162 1.00 95.62 80 GLN A C 1
ATOM 596 O O . GLN A 1 80 ? 1.318 6.581 7.112 1.00 95.62 80 GLN A O 1
ATOM 601 N N . LEU A 1 81 ? -0.096 5.090 6.196 1.00 95.12 81 LEU A N 1
ATOM 602 C CA . LEU A 1 81 ? -0.344 5.875 4.990 1.00 95.12 81 LEU A CA 1
ATOM 603 C C . LEU A 1 81 ? -1.024 7.219 5.307 1.00 95.12 81 LEU A C 1
ATOM 605 O O . LEU A 1 81 ? -0.643 8.244 4.752 1.00 95.12 81 LEU A O 1
ATOM 609 N N . GLU A 1 82 ? -1.988 7.242 6.230 1.00 94.88 82 GLU A N 1
ATOM 610 C CA . GLU A 1 82 ? -2.629 8.473 6.721 1.00 94.88 82 GLU A CA 1
ATOM 611 C C . GLU A 1 82 ? -1.634 9.400 7.438 1.00 94.88 82 GLU A C 1
ATOM 613 O O . GLU A 1 82 ? -1.658 10.617 7.250 1.00 94.88 82 GLU A O 1
ATOM 618 N N . SER A 1 83 ? -0.716 8.830 8.224 1.00 94.25 83 SER A N 1
ATOM 619 C CA . SER A 1 83 ? 0.350 9.580 8.898 1.00 94.25 83 SER A CA 1
ATOM 620 C C . SER A 1 83 ? 1.304 10.238 7.896 1.00 94.25 83 SER A C 1
ATOM 622 O O . SER A 1 83 ? 1.634 11.421 8.024 1.00 94.25 83 SER A O 1
ATOM 624 N N . GLU A 1 84 ? 1.692 9.509 6.850 1.00 93.50 84 GLU A N 1
ATOM 625 C CA . GLU A 1 84 ? 2.495 10.044 5.752 1.00 93.50 84 GLU A CA 1
ATOM 626 C C . GLU A 1 84 ? 1.725 11.093 4.936 1.00 93.50 84 GLU A C 1
ATOM 628 O O . GLU A 1 84 ? 2.293 12.114 4.551 1.00 93.50 84 GLU A O 1
ATOM 633 N N . ALA A 1 85 ? 0.420 10.900 4.735 1.00 92.75 85 ALA A N 1
ATOM 634 C CA . ALA A 1 85 ? -0.452 11.879 4.090 1.00 92.75 85 ALA A CA 1
ATOM 635 C C . ALA A 1 85 ? -0.679 13.141 4.946 1.00 92.75 85 ALA A C 1
ATOM 637 O O . ALA A 1 85 ? -1.083 14.181 4.422 1.00 92.75 85 ALA A O 1
ATOM 638 N N . GLY A 1 86 ? -0.442 13.057 6.261 1.00 92.75 86 GLY A N 1
ATOM 639 C CA . GLY A 1 86 ? -0.721 14.120 7.227 1.00 92.75 86 GLY A CA 1
ATOM 640 C C . GLY A 1 86 ? -2.214 14.391 7.434 1.00 92.75 86 GLY A C 1
ATOM 641 O O . GLY A 1 86 ? -2.569 15.447 7.951 1.00 92.75 86 GLY A O 1
ATOM 642 N N . ARG A 1 87 ? -3.090 13.475 7.003 1.00 91.75 87 ARG A N 1
ATOM 643 C CA . ARG A 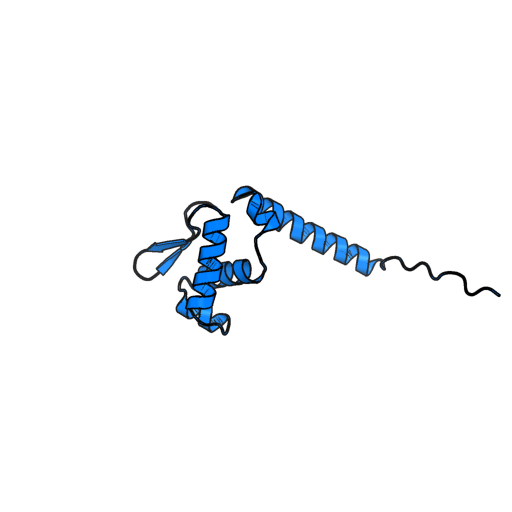1 87 ? -4.549 13.617 7.075 1.00 91.75 87 ARG A CA 1
ATOM 644 C C . ARG A 1 87 ? -5.236 12.245 7.073 1.00 91.75 87 ARG A C 1
ATOM 646 O O . ARG A 1 87 ? -4.700 11.314 6.469 1.00 91.75 87 ARG A O 1
ATOM 653 N N . PRO A 1 88 ? -6.427 12.112 7.685 1.00 92.25 88 PRO A N 1
ATOM 654 C CA . PRO A 1 88 ? -7.220 10.895 7.560 1.00 92.25 88 PRO A CA 1
ATOM 655 C C . PRO A 1 88 ? -7.662 10.687 6.106 1.00 92.25 88 PRO A C 1
ATOM 657 O O . PRO A 1 88 ? -8.082 11.627 5.428 1.00 92.25 88 PRO A O 1
ATOM 660 N N . LEU A 1 89 ? -7.586 9.444 5.636 1.00 90.12 89 LEU A N 1
ATOM 661 C CA . LEU A 1 89 ? -8.062 9.015 4.319 1.00 90.12 89 LEU A CA 1
ATOM 662 C C . LEU A 1 89 ? -9.449 8.368 4.419 1.00 90.12 89 LEU A C 1
ATOM 664 O O . LEU A 1 89 ? -10.184 8.344 3.431 1.00 90.12 89 LEU A O 1
ATOM 668 N N . PHE A 1 90 ? -9.845 7.909 5.610 1.00 91.38 90 PHE A N 1
ATOM 669 C CA . PHE A 1 90 ? -11.187 7.405 5.891 1.00 91.38 90 PHE A CA 1
ATOM 670 C C . PHE A 1 90 ? -11.844 8.102 7.083 1.00 91.38 90 PHE A C 1
ATOM 672 O O . PHE A 1 90 ? -11.198 8.450 8.066 1.00 91.38 90 PHE A O 1
ATOM 679 N N . HIS A 1 91 ? -13.170 8.215 7.029 1.00 88.31 91 HIS A N 1
ATOM 680 C CA . HIS A 1 91 ? -14.015 8.571 8.162 1.00 88.31 91 HIS A CA 1
ATOM 681 C C . HIS A 1 91 ? -14.954 7.422 8.506 1.00 88.31 91 HIS A C 1
ATOM 683 O O . HIS A 1 91 ? -15.432 6.682 7.640 1.00 88.31 91 HIS A O 1
ATOM 689 N N . ARG A 1 92 ? -15.261 7.297 9.795 1.00 80.81 92 ARG A N 1
ATOM 690 C CA . ARG A 1 92 ? -16.263 6.355 10.283 1.00 80.81 92 ARG A CA 1
ATOM 691 C C . ARG A 1 92 ? -17.637 7.019 10.264 1.00 80.81 92 ARG A C 1
ATOM 693 O O . ARG A 1 92 ? -17.854 7.992 10.977 1.00 80.81 92 ARG A O 1
ATOM 700 N N . MET A 1 93 ? -18.571 6.464 9.496 1.00 80.81 93 MET A N 1
ATOM 701 C CA . MET A 1 93 ? -19.978 6.869 9.504 1.00 80.81 93 MET A CA 1
ATOM 702 C C . MET A 1 93 ? -20.841 5.696 9.971 1.00 80.81 93 MET A C 1
ATOM 704 O O . MET A 1 93 ? -21.155 4.766 9.223 1.00 80.81 93 MET A O 1
ATOM 708 N N . GLY A 1 94 ? -21.168 5.704 11.265 1.00 81.69 94 GLY A N 1
ATOM 709 C CA . GLY A 1 94 ? -21.821 4.580 11.933 1.00 81.69 94 GLY A CA 1
ATOM 710 C C . GLY A 1 94 ? -20.930 3.332 11.944 1.00 81.69 94 GLY A C 1
ATOM 711 O O . GLY A 1 94 ? -19.831 3.347 12.499 1.00 81.69 94 GLY A O 1
ATOM 712 N N . LYS A 1 95 ? -21.408 2.238 11.334 1.00 74.56 95 LYS A N 1
ATOM 713 C CA . LYS A 1 95 ? -20.661 0.969 11.206 1.00 74.56 95 LYS A CA 1
ATOM 714 C C . LYS A 1 95 ? -19.787 0.883 9.947 1.00 74.56 95 LYS A C 1
ATOM 716 O O . LYS A 1 95 ? -19.016 -0.066 9.838 1.00 74.56 95 LYS A O 1
ATOM 721 N N . ARG A 1 96 ? -19.913 1.826 9.005 1.00 80.81 96 ARG A N 1
ATOM 722 C CA . ARG A 1 96 ? -19.219 1.795 7.707 1.00 80.81 96 ARG A CA 1
ATOM 723 C C . ARG A 1 96 ? -18.076 2.802 7.680 1.00 80.81 96 ARG A C 1
ATOM 725 O O . ARG A 1 96 ? -18.148 3.859 8.312 1.00 80.81 96 ARG A O 1
ATOM 732 N N . MET A 1 97 ? -17.026 2.471 6.943 1.00 85.19 97 MET A N 1
ATOM 733 C CA . MET A 1 97 ? -15.968 3.412 6.593 1.00 85.19 97 MET A CA 1
ATOM 734 C C . MET A 1 97 ? -16.244 4.025 5.238 1.00 85.19 97 MET A C 1
ATOM 736 O O . MET A 1 97 ? -16.526 3.308 4.284 1.00 85.19 97 MET A O 1
ATOM 740 N N . GLN A 1 98 ? -16.102 5.339 5.149 1.00 85.06 98 GLN A N 1
ATOM 741 C CA . GLN A 1 98 ? -16.165 6.048 3.882 1.00 85.06 98 GLN A CA 1
ATOM 742 C C . GLN A 1 98 ? -14.876 6.831 3.647 1.00 85.06 98 GLN A C 1
ATOM 744 O O . GLN A 1 98 ? -14.280 7.311 4.615 1.00 85.06 98 GLN A O 1
ATOM 749 N N . PRO A 1 99 ? -14.429 6.973 2.388 1.00 82.06 99 PRO A N 1
ATOM 750 C CA . PRO A 1 99 ? -13.333 7.871 2.055 1.00 82.06 99 PRO A CA 1
ATOM 751 C C . PRO A 1 99 ? -13.592 9.283 2.592 1.00 82.06 99 PRO A C 1
ATOM 753 O O . PRO A 1 99 ? -14.720 9.781 2.554 1.00 82.06 99 PRO A O 1
ATOM 756 N N . ALA A 1 100 ? -12.549 9.934 3.099 1.00 79.38 100 ALA A N 1
ATOM 757 C CA . ALA A 1 100 ? -12.594 11.353 3.418 1.00 79.38 100 ALA A CA 1
ATOM 758 C C . ALA A 1 100 ? -12.942 12.182 2.174 1.00 79.38 100 ALA A C 1
ATOM 760 O O . ALA A 1 100 ? -12.480 11.872 1.077 1.00 79.38 100 ALA A O 1
ATOM 761 N N . ARG A 1 101 ? -13.770 13.230 2.325 1.00 64.00 101 ARG A N 1
ATOM 762 C CA . ARG A 1 101 ? -14.060 14.150 1.215 1.00 64.00 101 ARG A CA 1
ATOM 763 C C . ARG A 1 101 ? -12.760 14.845 0.790 1.00 64.00 101 ARG A C 1
ATOM 765 O O . ARG A 1 101 ? -12.242 15.667 1.534 1.00 64.00 101 ARG A O 1
ATOM 772 N N . ALA A 1 102 ? -12.324 14.477 -0.412 1.00 53.81 102 ALA A N 1
ATOM 773 C CA . ALA A 1 102 ? -11.192 14.922 -1.220 1.00 53.81 102 ALA A CA 1
ATOM 774 C C . ALA A 1 102 ? -9.790 14.899 -0.566 1.00 53.81 102 ALA A C 1
ATOM 776 O O . ALA A 1 102 ? -9.509 15.669 0.352 1.00 53.81 102 ALA A O 1
ATOM 777 N N . ALA A 1 103 ? -8.813 14.088 -0.999 1.00 40.09 103 ALA A N 1
ATOM 778 C CA . ALA A 1 103 ? -8.677 13.188 -2.165 1.00 40.09 103 ALA A CA 1
ATOM 779 C C . ALA A 1 103 ? -9.097 13.740 -3.538 1.00 40.09 103 ALA A C 1
ATOM 781 O O . ALA A 1 103 ? -10.273 13.568 -3.927 1.00 40.09 103 ALA A O 1
#

pLDDT: mean 89.35, std 13.16, range [40.09, 98.25]